Protein AF-A0A9E4FWM7-F1 (afdb_monomer_lite)

Sequence (159 aa):
MHPRDQCFHTNLSPELICHGCGMRFLPIYEETPFGLWIPVLRSGLLGLGFFFFAAYASVQLDSLLFAAIFVSLAVFFLVRAIRSVTEKHIPRLLRVGAVGPIRPRGPFSFNATKPLTPPVAGLRFQGDGKLYGRLIEGDVVVVEFLRWSRLPTAWYRGR

Radius of gyration: 20.35 Å; chains: 1; bounding box: 57×37×52 Å

Structure (mmCIF, N/CA/C/O backbone):
data_AF-A0A9E4FWM7-F1
#
_entry.id   AF-A0A9E4FWM7-F1
#
loop_
_atom_site.group_PDB
_atom_site.id
_atom_site.type_symbol
_atom_site.label_atom_id
_atom_site.label_alt_id
_atom_site.label_comp_id
_atom_site.label_asym_id
_atom_site.label_entity_id
_atom_site.label_seq_id
_atom_site.pdbx_PDB_ins_code
_atom_site.Cartn_x
_atom_site.Cartn_y
_atom_site.Cartn_z
_atom_site.occupancy
_atom_site.B_iso_or_equiv
_atom_site.auth_seq_id
_atom_site.auth_comp_id
_atom_site.auth_asym_id
_atom_site.auth_atom_id
_atom_site.pdbx_PDB_model_num
ATOM 1 N N . MET A 1 1 ? -32.564 -1.548 17.766 1.00 48.62 1 MET A N 1
ATOM 2 C CA . MET A 1 1 ? -31.141 -1.876 17.998 1.00 48.62 1 MET A CA 1
ATOM 3 C C . MET A 1 1 ? -30.893 -3.257 17.419 1.00 48.62 1 MET A C 1
ATOM 5 O O . MET A 1 1 ? -31.564 -4.184 17.851 1.00 48.62 1 MET A O 1
ATOM 9 N N . HIS A 1 2 ? -30.030 -3.393 16.410 1.00 48.31 2 HIS A N 1
ATOM 10 C CA . HIS A 1 2 ? -29.632 -4.725 15.941 1.00 48.31 2 HIS A CA 1
ATOM 11 C C . HIS A 1 2 ? -28.730 -5.384 16.996 1.00 48.31 2 HIS A C 1
ATOM 13 O O . HIS A 1 2 ? -27.930 -4.675 17.615 1.00 48.31 2 HIS A O 1
ATOM 19 N N . PRO A 1 3 ? -28.832 -6.708 17.214 1.00 56.16 3 PRO A N 1
ATOM 20 C CA . PRO A 1 3 ? -27.863 -7.427 18.033 1.00 56.16 3 PRO A CA 1
ATOM 21 C C . PRO A 1 3 ? -26.450 -7.191 17.480 1.00 56.16 3 PRO A C 1
ATOM 23 O O . PRO A 1 3 ? -26.268 -7.074 16.264 1.00 56.16 3 PRO A O 1
ATOM 26 N N . ARG A 1 4 ? -25.459 -7.081 18.377 1.00 56.91 4 ARG A N 1
ATOM 27 C CA . ARG A 1 4 ? -24.062 -6.737 18.035 1.00 56.91 4 ARG A CA 1
ATOM 28 C C . ARG A 1 4 ? -23.496 -7.622 16.919 1.00 56.91 4 ARG A C 1
ATOM 30 O O . ARG A 1 4 ? -22.741 -7.129 16.092 1.00 56.91 4 ARG A O 1
ATOM 37 N N . ASP A 1 5 ? -23.964 -8.862 16.844 1.00 59.72 5 ASP A N 1
ATOM 38 C CA . ASP A 1 5 ? -23.481 -9.897 15.928 1.00 59.72 5 ASP A CA 1
ATOM 39 C C . ASP A 1 5 ? -24.021 -9.753 14.489 1.00 59.72 5 ASP A C 1
ATOM 41 O O . ASP A 1 5 ? -23.547 -10.423 13.577 1.00 59.72 5 ASP A O 1
ATOM 45 N N . GLN A 1 6 ? -25.006 -8.873 14.262 1.00 68.56 6 GLN A N 1
ATOM 46 C CA . GLN A 1 6 ? -25.610 -8.616 12.943 1.00 68.56 6 GLN A CA 1
ATOM 47 C C . GLN A 1 6 ? -25.263 -7.232 12.377 1.00 68.56 6 GLN A C 1
ATOM 49 O O . GLN A 1 6 ? -25.744 -6.852 11.308 1.00 68.56 6 GLN A O 1
ATOM 54 N N . CYS A 1 7 ? -24.458 -6.436 13.086 1.00 78.31 7 CYS A N 1
ATOM 55 C CA . CYS A 1 7 ? -24.086 -5.111 12.615 1.00 78.31 7 CYS A CA 1
ATOM 56 C C . CYS A 1 7 ? -22.931 -5.206 11.609 1.00 78.31 7 CYS A C 1
ATOM 58 O O . CYS A 1 7 ? -21.847 -5.665 11.940 1.00 78.31 7 CYS A O 1
ATOM 60 N N . PHE A 1 8 ? -23.122 -4.706 10.386 1.00 79.50 8 PHE A N 1
ATOM 61 C CA . PHE A 1 8 ? -22.052 -4.666 9.376 1.00 79.50 8 PHE A CA 1
ATOM 62 C C . PHE A 1 8 ? -21.001 -3.569 9.625 1.00 79.50 8 PHE A C 1
ATOM 64 O O . PHE A 1 8 ? -20.042 -3.458 8.865 1.00 79.50 8 PHE A O 1
ATOM 71 N N . HIS A 1 9 ? -21.186 -2.740 10.660 1.00 82.94 9 HIS A N 1
ATOM 72 C CA . HIS A 1 9 ? -20.273 -1.664 11.066 1.00 82.94 9 HIS A CA 1
ATOM 73 C C . HIS A 1 9 ? -19.870 -0.687 9.942 1.00 82.94 9 HIS A C 1
ATOM 75 O O . HIS A 1 9 ? -18.814 -0.067 9.998 1.00 82.94 9 HIS A O 1
ATOM 81 N N . THR A 1 10 ? -20.715 -0.519 8.920 1.00 81.69 10 THR A N 1
ATOM 82 C CA . THR A 1 10 ? -20.435 0.330 7.749 1.00 81.69 10 THR A CA 1
ATOM 83 C C . THR A 1 10 ? -20.698 1.814 7.990 1.00 81.69 10 THR A C 1
ATOM 85 O O . THR A 1 10 ? -20.136 2.648 7.287 1.00 81.69 10 THR A O 1
ATOM 88 N N . ASN A 1 11 ? -21.546 2.147 8.969 1.00 85.88 11 ASN A N 1
ATOM 89 C CA . ASN A 1 11 ? -21.904 3.521 9.307 1.00 85.88 11 ASN A CA 1
ATOM 90 C C . ASN A 1 11 ? -21.177 3.967 10.586 1.00 85.88 11 ASN A C 1
ATOM 92 O O . ASN A 1 11 ? -21.591 3.618 11.700 1.00 85.88 11 ASN A O 1
ATOM 96 N N . LEU A 1 12 ? -20.071 4.690 10.403 1.00 86.81 12 LEU A N 1
ATOM 97 C CA . LEU A 1 12 ? -19.170 5.156 11.456 1.00 86.81 12 LEU A CA 1
ATOM 98 C C . LEU A 1 12 ? -19.245 6.680 11.590 1.00 86.81 12 LEU A C 1
ATOM 100 O O . LEU A 1 12 ? -19.270 7.391 10.587 1.00 86.81 12 LEU A O 1
ATOM 104 N N . SER A 1 13 ? -19.225 7.169 12.828 1.00 88.56 13 SER A N 1
ATOM 105 C CA . SER A 1 13 ? -19.026 8.586 13.129 1.00 88.56 13 SER A CA 1
ATOM 106 C C . SER A 1 13 ? -17.583 9.023 12.809 1.00 88.56 13 SER A C 1
ATOM 108 O O . SER A 1 13 ? -16.702 8.169 12.659 1.00 88.56 13 SER A O 1
ATOM 110 N N . PRO A 1 14 ? -17.289 10.339 12.770 1.00 85.56 14 PRO A N 1
ATOM 111 C CA . PRO A 1 14 ? -15.918 10.844 12.631 1.00 85.56 14 PRO A CA 1
ATOM 112 C C . PRO A 1 14 ? -14.962 10.350 13.728 1.00 85.56 14 PRO A C 1
ATOM 114 O O . PRO A 1 14 ? -13.764 10.238 13.503 1.00 85.56 14 PRO A O 1
ATOM 117 N N . GLU A 1 15 ? -15.496 10.009 14.904 1.00 86.75 15 GLU A N 1
ATOM 118 C CA . GLU A 1 15 ? -14.747 9.441 16.033 1.00 86.75 15 GLU A CA 1
ATOM 119 C C . GLU A 1 15 ? -14.605 7.910 15.955 1.00 86.75 15 GLU A C 1
ATOM 121 O O . GLU A 1 15 ? -14.204 7.270 16.930 1.00 86.75 15 GLU A O 1
ATOM 126 N N . LEU A 1 16 ? -14.958 7.314 14.810 1.00 88.44 16 LEU A N 1
ATOM 127 C CA . LEU A 1 16 ? -14.958 5.873 14.562 1.00 88.44 16 LEU A CA 1
ATOM 128 C C . LEU A 1 16 ? -15.824 5.105 15.572 1.00 88.44 16 LEU A C 1
ATOM 130 O O . LEU A 1 16 ? -15.430 4.072 16.117 1.00 88.44 16 LEU A O 1
ATOM 134 N N . ILE A 1 17 ? -17.033 5.612 15.815 1.00 90.56 17 ILE A N 1
ATOM 135 C CA . ILE A 1 17 ? -18.062 4.935 16.609 1.00 90.56 17 ILE A CA 1
ATOM 136 C C . ILE A 1 17 ? -19.153 4.450 15.661 1.00 90.56 17 ILE A C 1
ATOM 138 O O . ILE A 1 17 ? -19.675 5.215 14.851 1.00 90.56 17 ILE A O 1
ATOM 142 N N . CYS A 1 18 ? -19.520 3.17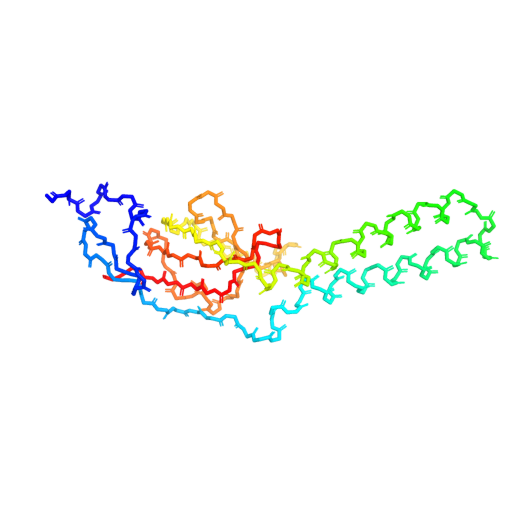5 15.748 1.00 90.12 18 CYS A N 1
ATOM 143 C CA . CYS A 1 18 ? -20.594 2.637 14.925 1.00 90.12 18 CYS A CA 1
ATOM 144 C C . CYS A 1 18 ? -21.959 3.132 15.415 1.00 90.12 18 CYS A C 1
ATOM 146 O O . CYS A 1 18 ? -22.369 2.820 16.531 1.00 90.12 18 CYS A O 1
ATOM 148 N N . HIS A 1 19 ? -22.715 3.818 14.557 1.00 88.88 19 HIS A N 1
ATOM 149 C CA . HIS A 1 19 ? -24.056 4.302 14.905 1.00 88.88 19 HIS A CA 1
ATOM 150 C C . HIS A 1 19 ? -25.071 3.171 15.151 1.00 88.88 19 HIS A C 1
ATOM 152 O O . HIS A 1 19 ? -26.046 3.366 15.869 1.00 88.88 19 HIS A O 1
ATOM 158 N N . GLY A 1 20 ? -24.856 1.987 14.565 1.00 85.69 20 GLY A N 1
ATOM 159 C CA . GLY A 1 20 ? -25.787 0.860 14.677 1.00 85.69 20 GLY A CA 1
ATOM 160 C C . GLY A 1 20 ? -25.700 0.099 16.004 1.00 85.69 20 GLY A C 1
ATOM 161 O O . GLY A 1 20 ? -26.730 -0.293 16.550 1.00 85.69 20 GLY A O 1
ATOM 162 N N . CYS A 1 21 ? -24.484 -0.119 16.514 1.00 87.00 21 CYS A N 1
ATOM 163 C CA . CYS A 1 21 ? -24.239 -0.941 17.707 1.00 87.00 21 CYS A CA 1
ATOM 164 C C . CYS A 1 21 ? -23.448 -0.237 18.821 1.00 87.00 21 CYS A C 1
ATOM 166 O O . CYS A 1 21 ? -23.246 -0.830 19.879 1.00 87.00 21 CYS A O 1
ATOM 168 N N . GLY A 1 22 ? -22.983 0.996 18.597 1.00 87.56 22 GLY A N 1
ATOM 169 C CA . GLY A 1 22 ? -22.215 1.784 19.566 1.00 87.56 22 GLY A CA 1
ATOM 170 C C . GLY A 1 22 ? -20.766 1.333 19.772 1.00 87.56 22 GLY A C 1
ATOM 171 O O . GLY A 1 22 ? -20.082 1.901 20.616 1.00 87.56 22 GLY A O 1
ATOM 172 N N . MET A 1 23 ? -20.288 0.328 19.028 1.00 89.81 23 MET A N 1
ATOM 173 C CA . MET A 1 23 ? -18.907 -0.159 19.127 1.00 89.81 23 MET A CA 1
ATOM 174 C C . MET A 1 23 ? -17.916 0.951 18.770 1.00 89.81 23 MET A C 1
ATOM 176 O O . MET A 1 23 ? -18.098 1.640 17.759 1.00 89.81 23 MET A O 1
ATOM 180 N N . ARG A 1 24 ? -16.862 1.099 19.579 1.00 91.31 24 ARG A N 1
ATOM 181 C CA . ARG A 1 24 ? -15.824 2.115 19.382 1.00 91.31 24 ARG A CA 1
ATOM 182 C C . ARG A 1 24 ? -14.563 1.468 18.834 1.00 91.31 24 ARG A C 1
ATOM 184 O O . ARG A 1 24 ? -14.073 0.483 19.381 1.00 91.31 24 ARG A O 1
ATOM 191 N N . PHE A 1 25 ? -14.010 2.045 17.775 1.00 92.00 25 PHE A N 1
ATOM 192 C CA . PHE A 1 25 ? -12.782 1.555 17.166 1.00 92.00 25 PHE A CA 1
ATOM 193 C C . PHE A 1 25 ? -11.579 2.346 17.683 1.00 92.00 25 PHE A C 1
ATOM 195 O O . PHE A 1 25 ? -11.467 3.551 17.471 1.00 92.00 25 PHE A O 1
ATOM 202 N N . LEU A 1 26 ? -10.674 1.665 18.386 1.00 91.81 26 LEU A N 1
ATOM 203 C CA . LEU A 1 26 ? -9.476 2.271 18.969 1.00 91.81 26 LEU A CA 1
ATOM 204 C C . LEU A 1 26 ? -8.251 2.031 18.079 1.00 91.81 26 LEU A C 1
ATOM 206 O O . LEU A 1 26 ? -8.094 0.912 17.582 1.00 91.81 26 LEU A O 1
ATOM 210 N N . PRO A 1 27 ? -7.361 3.024 17.907 1.00 90.94 27 PRO A N 1
ATOM 211 C CA . PRO A 1 27 ? -6.177 2.883 17.067 1.00 90.94 27 PRO A CA 1
ATOM 212 C C . PRO A 1 27 ? -5.220 1.840 17.650 1.00 90.94 27 PRO A C 1
ATOM 214 O O . PRO A 1 27 ? -4.861 1.882 18.826 1.00 90.94 27 PRO A O 1
ATOM 217 N N . ILE A 1 28 ? -4.789 0.900 16.813 1.00 91.31 28 ILE A N 1
ATOM 218 C CA . ILE A 1 28 ? -3.789 -0.123 17.156 1.00 91.31 28 ILE A CA 1
ATOM 219 C C . ILE A 1 28 ? -2.499 0.032 16.356 1.00 91.31 28 ILE A C 1
ATOM 221 O O . ILE A 1 28 ? -1.472 -0.532 16.743 1.00 91.31 28 ILE A O 1
ATOM 225 N N . TYR A 1 29 ? -2.547 0.766 15.250 1.00 89.25 29 TYR A N 1
ATOM 226 C CA . TYR A 1 29 ? -1.414 1.016 14.378 1.00 89.25 29 TYR A CA 1
ATOM 227 C C . TYR A 1 29 ? -1.668 2.258 13.543 1.00 89.25 29 TYR A C 1
ATOM 229 O O . TYR A 1 29 ? -2.780 2.474 13.063 1.00 89.25 29 TYR A O 1
ATOM 237 N N . GLU A 1 30 ? -0.601 3.009 13.332 1.00 89.06 30 GLU A N 1
ATOM 238 C CA . GLU A 1 30 ? -0.548 4.125 12.412 1.00 89.06 30 GLU A CA 1
ATOM 239 C C . GLU A 1 30 ? 0.790 4.049 11.679 1.00 89.06 30 GLU A C 1
ATOM 241 O O . GLU A 1 30 ? 1.834 3.774 12.279 1.00 89.06 30 GLU A O 1
ATOM 246 N N . GLU A 1 31 ? 0.736 4.207 10.364 1.00 86.19 31 GLU A N 1
ATOM 247 C CA . GLU A 1 31 ? 1.901 4.156 9.500 1.00 86.19 31 GLU A CA 1
ATOM 248 C C . GLU A 1 31 ? 2.724 5.432 9.669 1.00 86.19 31 GLU A C 1
ATOM 250 O O . GLU A 1 31 ? 2.204 6.544 9.794 1.00 86.19 31 GLU A O 1
ATOM 255 N N . THR A 1 32 ? 4.041 5.276 9.637 1.00 87.25 32 THR A N 1
ATOM 256 C CA . THR A 1 32 ? 4.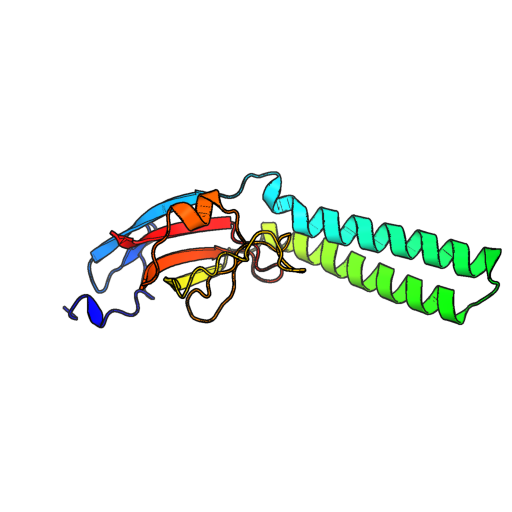950 6.412 9.759 1.00 87.25 32 THR A CA 1
ATOM 257 C C . THR A 1 32 ? 4.888 7.300 8.511 1.00 87.25 32 THR A C 1
ATOM 259 O O . THR A 1 32 ? 4.684 6.798 7.399 1.00 87.25 32 THR A O 1
ATOM 262 N N . PRO A 1 33 ? 5.166 8.614 8.625 1.00 83.44 33 PRO A N 1
ATOM 263 C CA . PRO A 1 33 ? 5.230 9.498 7.462 1.00 83.44 33 PRO A CA 1
ATOM 264 C C . PRO A 1 33 ? 6.179 8.983 6.374 1.00 83.44 33 PRO A C 1
ATOM 266 O O . PRO A 1 33 ? 5.897 9.134 5.186 1.00 83.44 33 PRO A O 1
ATOM 269 N N . PHE A 1 34 ? 7.279 8.334 6.775 1.00 85.31 34 PHE A N 1
ATOM 270 C CA . PHE A 1 34 ? 8.230 7.701 5.866 1.00 85.31 34 PHE A CA 1
ATOM 271 C C . PHE A 1 34 ? 7.673 6.426 5.213 1.00 85.31 34 PHE A C 1
ATOM 273 O O . PHE A 1 34 ? 7.835 6.244 4.007 1.00 85.31 34 PHE A O 1
ATOM 280 N N . GLY A 1 35 ? 6.957 5.582 5.962 1.00 82.62 35 GLY A N 1
ATOM 281 C CA . GLY A 1 35 ? 6.302 4.380 5.436 1.00 82.62 35 GLY A CA 1
ATOM 282 C C . GLY A 1 35 ? 5.346 4.681 4.278 1.00 82.62 35 GLY A C 1
ATOM 283 O O . GLY A 1 35 ? 5.342 3.987 3.259 1.00 82.62 35 GLY A O 1
ATOM 284 N N . LEU A 1 36 ? 4.652 5.821 4.336 1.00 85.50 36 LEU A N 1
ATOM 285 C CA . LEU A 1 36 ? 3.794 6.310 3.249 1.00 85.50 36 LEU A CA 1
ATOM 286 C C . LEU A 1 36 ? 4.554 6.615 1.943 1.00 85.50 36 LEU A C 1
ATOM 288 O O . LEU A 1 36 ? 3.940 6.737 0.883 1.00 85.50 36 LEU A O 1
ATOM 292 N N . TRP A 1 37 ? 5.877 6.793 1.974 1.00 86.56 37 TRP A N 1
ATOM 293 C CA . TRP A 1 37 ? 6.708 6.986 0.777 1.00 86.56 37 TRP A CA 1
ATOM 294 C C . TRP A 1 37 ? 7.184 5.681 0.146 1.00 86.56 37 TRP A C 1
ATOM 296 O O . TRP A 1 37 ? 7.592 5.714 -1.014 1.00 86.56 37 TRP A O 1
ATOM 306 N N . ILE A 1 38 ? 7.075 4.537 0.825 1.00 86.44 38 ILE A N 1
ATOM 307 C CA . ILE A 1 38 ? 7.540 3.242 0.306 1.00 86.44 38 ILE A CA 1
ATOM 308 C C . ILE A 1 38 ? 6.981 2.933 -1.098 1.00 86.44 38 ILE A C 1
ATOM 310 O O . ILE A 1 38 ? 7.773 2.557 -1.967 1.00 86.44 38 ILE A O 1
ATOM 314 N N . PRO A 1 39 ? 5.677 3.125 -1.404 1.00 86.31 39 PRO A N 1
ATOM 315 C CA . PRO A 1 39 ? 5.153 2.856 -2.747 1.00 86.31 39 PRO A CA 1
ATOM 316 C C . PRO A 1 39 ? 5.759 3.761 -3.828 1.00 86.31 39 PRO A C 1
ATOM 318 O O . PRO A 1 39 ? 6.010 3.303 -4.948 1.00 86.31 39 PRO A O 1
ATOM 321 N N . VAL A 1 40 ? 6.018 5.026 -3.480 1.00 90.12 40 VAL A N 1
ATOM 322 C CA . VAL A 1 40 ? 6.637 6.023 -4.363 1.00 90.12 40 VAL A CA 1
ATOM 323 C C . VAL A 1 40 ? 8.091 5.651 -4.616 1.00 90.12 40 VAL A C 1
ATOM 325 O O . VAL A 1 40 ? 8.482 5.517 -5.769 1.00 90.12 40 VAL A O 1
ATOM 328 N N . LEU A 1 41 ? 8.865 5.412 -3.554 1.00 90.31 41 LEU A N 1
ATOM 329 C CA . LEU A 1 41 ? 10.280 5.047 -3.636 1.00 90.31 41 LEU A CA 1
ATOM 330 C C . LEU A 1 41 ? 10.474 3.757 -4.427 1.00 90.31 41 LEU A C 1
ATOM 332 O O . LEU A 1 41 ? 11.284 3.714 -5.345 1.00 90.31 41 LEU A O 1
ATOM 336 N N . ARG A 1 42 ? 9.678 2.724 -4.137 1.00 88.38 42 ARG A N 1
ATOM 337 C CA . ARG A 1 42 ? 9.740 1.450 -4.858 1.00 88.38 42 ARG A CA 1
ATOM 338 C C . ARG A 1 42 ? 9.455 1.628 -6.346 1.00 88.38 42 ARG A C 1
ATOM 340 O O . ARG A 1 42 ? 10.176 1.076 -7.170 1.00 88.38 42 ARG A O 1
ATOM 347 N N . SER A 1 43 ? 8.404 2.368 -6.695 1.00 91.44 43 SER A N 1
ATOM 348 C CA . SER A 1 43 ? 8.038 2.578 -8.100 1.00 91.44 43 SER A CA 1
ATOM 349 C C . SER A 1 43 ? 9.055 3.473 -8.814 1.00 91.44 43 SER A C 1
ATOM 351 O O . SER A 1 43 ? 9.438 3.172 -9.937 1.00 91.44 43 SER A O 1
ATOM 353 N N . GLY A 1 44 ? 9.551 4.518 -8.148 1.00 91.50 44 GLY A N 1
ATOM 354 C CA . GLY A 1 44 ? 10.582 5.412 -8.673 1.00 91.50 44 GLY A CA 1
ATOM 355 C C . GLY A 1 44 ? 11.904 4.692 -8.936 1.00 91.50 44 GLY A C 1
ATOM 356 O O . GLY A 1 44 ? 12.435 4.791 -10.036 1.00 91.50 44 GLY A O 1
ATOM 357 N N . LEU A 1 45 ? 12.391 3.898 -7.975 1.00 93.88 45 LEU A N 1
ATOM 358 C CA . LEU A 1 45 ? 13.615 3.104 -8.128 1.00 93.88 45 LEU A CA 1
ATOM 359 C C . LEU A 1 45 ? 13.496 2.076 -9.257 1.00 93.88 45 LEU A C 1
ATOM 361 O O . LEU A 1 45 ? 14.425 1.935 -10.047 1.00 93.88 45 LEU A O 1
ATOM 365 N N . LEU A 1 46 ? 12.354 1.388 -9.371 1.00 93.94 46 LEU A N 1
ATOM 366 C CA . LEU A 1 46 ? 12.115 0.455 -10.476 1.00 93.94 46 LEU A CA 1
ATOM 367 C C . LEU A 1 46 ? 12.090 1.177 -11.826 1.00 93.94 46 LEU A C 1
ATOM 369 O O . LEU A 1 46 ? 12.734 0.718 -12.764 1.00 93.94 46 LEU A O 1
ATOM 373 N N . GLY A 1 47 ? 11.398 2.315 -11.923 1.00 94.19 47 GLY A N 1
ATOM 374 C CA . GLY A 1 47 ? 11.365 3.117 -13.147 1.00 94.19 47 GLY A CA 1
ATOM 375 C C . GLY A 1 47 ? 12.759 3.575 -13.577 1.00 94.19 47 GLY A C 1
ATOM 376 O O . GLY A 1 47 ? 13.132 3.421 -14.736 1.00 94.19 47 GLY A O 1
ATOM 377 N N . LEU A 1 48 ? 13.556 4.062 -12.626 1.00 95.31 48 LEU A N 1
ATOM 378 C CA . LEU A 1 48 ? 14.922 4.527 -12.858 1.00 95.31 48 LEU A CA 1
ATOM 379 C C . LEU A 1 48 ? 15.850 3.368 -13.267 1.00 95.31 48 LEU A C 1
ATOM 381 O O . LEU A 1 48 ? 16.615 3.495 -14.221 1.00 95.31 48 LEU A O 1
ATOM 385 N N . GLY A 1 49 ? 15.718 2.203 -12.626 1.00 95.62 49 GLY A N 1
ATOM 386 C CA . GLY A 1 49 ? 16.430 0.985 -13.018 1.00 95.62 49 GLY A CA 1
ATOM 387 C C . GLY A 1 49 ? 16.105 0.544 -14.448 1.00 95.62 49 GLY A C 1
ATOM 388 O O . GLY A 1 49 ? 17.011 0.231 -15.215 1.00 95.62 49 GLY A O 1
ATOM 389 N N . PHE A 1 50 ? 14.832 0.578 -14.850 1.00 97.06 50 PHE A N 1
ATOM 390 C CA . PHE A 1 50 ? 14.446 0.244 -16.223 1.00 97.06 50 PHE A CA 1
ATOM 391 C C . PHE A 1 50 ? 14.947 1.259 -17.255 1.00 97.06 50 PHE A C 1
ATOM 393 O O . PHE A 1 50 ? 15.315 0.849 -18.351 1.00 97.06 50 PHE A O 1
ATOM 400 N N . PHE A 1 51 ? 15.054 2.546 -16.913 1.00 94.69 51 PHE A N 1
ATOM 401 C CA . PHE A 1 51 ? 15.726 3.520 -17.781 1.00 94.69 51 PHE A CA 1
ATOM 402 C C . PHE A 1 51 ? 17.204 3.179 -17.999 1.00 94.69 51 PHE A C 1
ATOM 404 O O . PHE A 1 51 ? 17.675 3.221 -19.135 1.00 94.69 51 PHE A O 1
ATOM 411 N N . PHE A 1 52 ? 17.924 2.779 -16.946 1.00 95.62 52 PHE A N 1
ATOM 412 C CA . PHE A 1 52 ? 19.306 2.316 -17.087 1.00 95.62 52 PHE A CA 1
ATOM 413 C C . PHE A 1 52 ? 19.414 1.074 -17.976 1.00 95.62 52 PHE A C 1
ATOM 415 O O . PHE A 1 52 ? 20.267 1.033 -18.860 1.00 95.62 52 PHE A O 1
ATOM 422 N N . PHE A 1 53 ? 18.532 0.086 -17.798 1.00 94.94 53 PHE A N 1
ATOM 423 C CA . PHE A 1 53 ? 18.516 -1.101 -18.658 1.00 94.94 53 PHE A CA 1
ATOM 424 C C . PHE A 1 53 ? 18.144 -0.783 -20.106 1.00 94.94 53 PHE A C 1
ATOM 426 O O . PHE A 1 53 ? 18.695 -1.401 -21.012 1.00 94.94 53 PHE A O 1
ATOM 433 N N . ALA A 1 54 ? 17.265 0.193 -20.342 1.00 94.81 54 ALA A N 1
ATOM 434 C CA . ALA A 1 54 ? 16.958 0.661 -21.688 1.00 94.81 54 ALA A CA 1
ATOM 435 C C . ALA A 1 54 ? 18.192 1.272 -22.365 1.00 94.81 54 ALA A C 1
ATOM 437 O O . ALA A 1 54 ? 18.513 0.890 -23.488 1.00 94.81 54 ALA A O 1
ATOM 438 N N . ALA A 1 55 ? 18.911 2.157 -21.666 1.00 92.81 55 ALA A N 1
ATOM 439 C CA . ALA A 1 55 ? 20.140 2.770 -22.170 1.00 92.81 55 ALA A CA 1
ATOM 440 C C . ALA A 1 55 ? 21.229 1.718 -22.441 1.00 92.81 55 ALA A C 1
ATOM 442 O O . ALA A 1 55 ? 21.848 1.712 -23.505 1.00 92.81 55 ALA A O 1
ATOM 443 N N . TYR A 1 56 ? 21.409 0.772 -21.516 1.00 93.44 56 TYR A N 1
ATOM 444 C CA . TYR A 1 56 ? 22.324 -0.352 -21.693 1.00 93.44 56 TYR A CA 1
ATOM 445 C C . TYR A 1 56 ? 21.942 -1.210 -22.906 1.00 93.44 56 TYR A C 1
ATOM 447 O O . TYR A 1 56 ? 22.795 -1.524 -23.729 1.00 93.44 56 TYR A O 1
ATOM 455 N N . ALA A 1 57 ? 20.660 -1.543 -23.069 1.00 93.00 57 ALA A N 1
ATOM 456 C CA . ALA A 1 57 ? 20.188 -2.330 -24.203 1.00 93.00 57 ALA A CA 1
ATOM 457 C C . ALA A 1 57 ? 20.373 -1.606 -25.546 1.00 93.00 57 ALA A C 1
ATOM 459 O O . ALA A 1 57 ? 20.678 -2.258 -26.543 1.00 93.00 57 ALA A O 1
ATOM 460 N N . SER A 1 58 ? 20.224 -0.277 -25.572 1.00 90.75 58 SER A N 1
ATOM 461 C CA . SER A 1 58 ? 20.428 0.516 -26.788 1.00 90.75 58 SER A CA 1
ATOM 462 C C . SER A 1 58 ? 21.892 0.688 -27.182 1.00 90.75 58 SER A C 1
ATOM 464 O O . SER A 1 58 ? 22.155 0.844 -28.364 1.00 90.75 58 SER A O 1
ATOM 466 N N . VAL A 1 59 ? 22.820 0.691 -26.217 1.00 92.62 59 VAL A N 1
ATOM 467 C CA . VAL A 1 59 ? 24.246 0.979 -26.467 1.00 92.62 59 VAL A CA 1
ATOM 468 C C . VAL A 1 59 ? 25.088 -0.293 -26.541 1.00 92.62 59 VAL A C 1
ATOM 470 O O . VAL A 1 59 ? 26.023 -0.364 -27.325 1.00 92.62 59 VAL A O 1
ATOM 473 N N . GLN A 1 60 ? 24.800 -1.285 -25.695 1.00 94.00 60 GLN A N 1
ATOM 474 C CA . GLN A 1 60 ? 25.646 -2.471 -25.544 1.00 94.00 60 GLN A CA 1
ATOM 475 C C . GLN A 1 60 ? 25.110 -3.692 -26.292 1.00 94.00 60 GLN A C 1
ATOM 477 O O . GLN A 1 60 ? 25.890 -4.538 -26.722 1.00 94.00 60 GLN A O 1
ATOM 482 N N . LEU A 1 61 ? 23.785 -3.822 -26.386 1.00 89.88 61 LEU A N 1
ATOM 483 C CA . LEU A 1 61 ? 23.130 -4.959 -27.040 1.00 89.88 61 LEU A CA 1
ATOM 484 C C . LEU A 1 61 ? 22.651 -4.621 -28.459 1.00 89.88 61 LEU A C 1
ATOM 486 O O . LEU A 1 61 ? 22.129 -5.514 -29.124 1.00 89.88 61 LEU A O 1
ATOM 490 N N . ASP A 1 62 ? 22.755 -3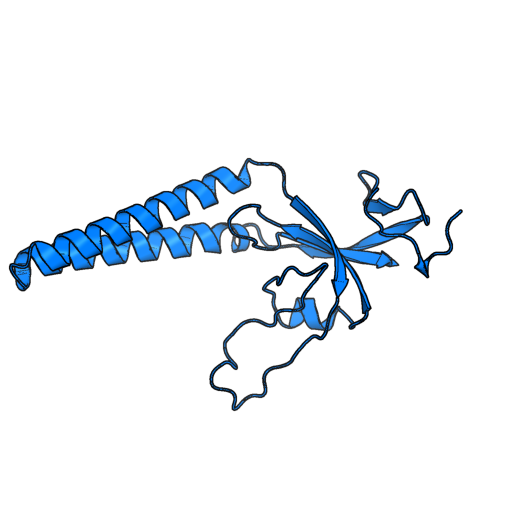.351 -28.878 1.00 89.88 62 ASP A N 1
ATOM 491 C CA . ASP A 1 62 ? 22.228 -2.800 -30.140 1.00 89.88 62 ASP A CA 1
ATOM 492 C C . ASP A 1 62 ? 20.797 -3.265 -30.463 1.00 89.88 62 ASP A C 1
ATOM 494 O O . ASP A 1 62 ? 20.391 -3.434 -31.614 1.00 89.88 62 ASP A O 1
ATOM 498 N N . SER A 1 63 ? 19.993 -3.492 -29.420 1.00 92.69 63 SER A N 1
ATOM 499 C CA . SER A 1 63 ? 18.669 -4.083 -29.557 1.00 92.69 63 SER A CA 1
ATOM 500 C C . SER A 1 63 ? 17.584 -3.069 -29.239 1.00 92.69 63 SER A C 1
ATOM 502 O O . SER A 1 63 ? 17.214 -2.841 -28.082 1.00 92.69 63 SER A O 1
ATOM 504 N N . LEU A 1 64 ? 17.005 -2.511 -30.302 1.00 91.31 64 LEU A N 1
ATOM 505 C CA . LEU A 1 64 ? 15.867 -1.593 -30.215 1.00 91.31 64 LEU A CA 1
ATOM 506 C C . LEU A 1 64 ? 14.646 -2.231 -29.540 1.00 91.31 64 LEU A C 1
ATOM 508 O O . LEU A 1 64 ? 13.910 -1.548 -28.831 1.00 91.31 64 LEU A O 1
ATOM 512 N N . LEU A 1 65 ? 14.444 -3.541 -29.713 1.00 93.56 65 LEU A N 1
ATOM 513 C CA . LEU A 1 65 ? 13.326 -4.255 -29.098 1.00 93.56 65 LEU A CA 1
ATOM 514 C C . LEU A 1 65 ? 13.465 -4.314 -27.571 1.00 93.56 65 LEU A C 1
ATOM 516 O O . LEU A 1 65 ? 12.521 -3.968 -26.859 1.00 93.56 65 LEU A O 1
ATOM 520 N N . PHE A 1 66 ? 14.639 -4.688 -27.052 1.00 91.38 66 PHE A N 1
ATOM 521 C CA . PHE A 1 66 ? 14.871 -4.693 -25.604 1.00 91.38 66 PHE A CA 1
ATOM 522 C C . PHE A 1 66 ? 14.824 -3.280 -25.019 1.00 91.38 66 PHE A C 1
ATOM 524 O O . PHE A 1 66 ? 14.203 -3.080 -23.973 1.00 91.38 66 PHE A O 1
ATOM 531 N N . ALA A 1 67 ? 15.392 -2.292 -25.715 1.00 93.50 67 ALA A N 1
ATOM 532 C CA . ALA A 1 67 ? 15.290 -0.895 -25.310 1.00 93.50 67 ALA A CA 1
ATOM 533 C C . ALA A 1 67 ? 13.820 -0.442 -25.201 1.00 93.50 67 ALA A C 1
ATOM 535 O O . ALA A 1 67 ? 13.427 0.108 -24.174 1.00 93.50 67 ALA A O 1
ATOM 536 N N . ALA A 1 68 ? 12.974 -0.749 -26.191 1.00 94.75 68 ALA A N 1
ATOM 537 C CA . ALA A 1 68 ? 11.553 -0.392 -26.177 1.00 94.75 68 ALA A CA 1
ATOM 538 C C . ALA A 1 68 ? 10.767 -1.065 -25.036 1.00 94.75 68 ALA A C 1
ATOM 540 O O . ALA A 1 68 ? 9.929 -0.419 -24.396 1.00 94.75 68 ALA A O 1
ATOM 541 N N . ILE A 1 69 ? 11.050 -2.339 -24.737 1.00 96.44 69 ILE A N 1
ATOM 542 C CA . ILE A 1 69 ? 10.446 -3.052 -23.599 1.00 96.44 69 ILE A CA 1
ATOM 543 C C . ILE A 1 69 ? 10.816 -2.358 -22.286 1.00 96.44 69 ILE A C 1
ATOM 545 O O . ILE A 1 69 ? 9.937 -2.057 -21.475 1.00 96.44 69 ILE A O 1
ATOM 549 N N . PHE A 1 70 ? 12.100 -2.064 -22.077 1.00 96.88 70 PHE A N 1
ATOM 550 C CA . PHE A 1 70 ? 12.553 -1.424 -20.848 1.00 96.88 70 PHE A CA 1
ATOM 551 C C . PHE A 1 70 ? 12.042 0.012 -20.709 1.00 96.88 70 PHE A C 1
ATOM 553 O O . PHE A 1 70 ? 11.611 0.379 -19.619 1.00 96.88 70 PHE A O 1
ATOM 560 N N . VAL A 1 71 ? 11.966 0.792 -21.792 1.00 96.38 71 VAL A N 1
ATOM 561 C CA . VAL A 1 71 ? 11.312 2.113 -21.779 1.00 96.38 71 VAL A CA 1
ATOM 562 C C . VAL A 1 71 ? 9.841 1.987 -21.383 1.00 96.38 71 VAL A C 1
ATOM 564 O O . VAL A 1 71 ? 9.369 2.732 -20.527 1.00 96.38 71 VAL A O 1
ATOM 567 N N . SER A 1 72 ? 9.116 1.016 -21.942 1.00 96.94 72 SER A N 1
ATOM 568 C CA . SER A 1 72 ? 7.699 0.802 -21.618 1.00 96.94 72 SER A CA 1
ATOM 569 C C . SER A 1 72 ? 7.500 0.468 -20.136 1.00 96.94 72 SER A C 1
ATOM 571 O O . SER A 1 72 ? 6.616 1.024 -19.479 1.00 96.94 72 SER A O 1
ATOM 573 N N . LEU A 1 73 ? 8.358 -0.392 -19.578 1.00 96.81 73 LEU A N 1
ATOM 574 C CA . LEU A 1 73 ? 8.368 -0.701 -18.147 1.00 96.81 73 LEU A CA 1
ATOM 575 C C . LEU A 1 73 ? 8.730 0.531 -17.307 1.00 96.81 73 LEU A C 1
ATOM 577 O O . LEU A 1 73 ? 8.065 0.799 -16.305 1.00 96.81 73 LEU A O 1
ATOM 581 N N . ALA A 1 74 ? 9.725 1.314 -17.723 1.00 95.81 74 ALA A N 1
ATOM 582 C CA . ALA A 1 74 ? 10.129 2.533 -17.034 1.00 95.81 74 ALA A CA 1
ATOM 583 C C . ALA A 1 74 ? 8.975 3.544 -16.951 1.00 95.81 74 ALA A C 1
ATOM 585 O O . ALA A 1 74 ? 8.652 4.027 -15.863 1.00 95.81 74 ALA A O 1
ATOM 586 N N . VAL A 1 75 ? 8.287 3.790 -18.070 1.00 96.12 75 VAL A N 1
ATOM 587 C CA . VAL A 1 75 ? 7.103 4.658 -18.138 1.00 96.12 75 VAL A CA 1
ATOM 588 C C . VAL A 1 75 ? 5.983 4.124 -17.247 1.00 96.12 75 VAL A C 1
ATOM 590 O O . VAL A 1 75 ? 5.403 4.886 -16.472 1.00 96.12 75 VAL A O 1
ATOM 593 N N . PHE A 1 76 ? 5.702 2.819 -17.286 1.00 95.31 76 PHE A N 1
ATOM 594 C CA . PHE A 1 76 ? 4.690 2.203 -16.424 1.00 95.31 76 PHE A CA 1
ATOM 595 C C . PHE A 1 76 ? 4.966 2.457 -14.934 1.00 95.31 76 PHE A C 1
ATOM 597 O O . PHE A 1 76 ? 4.068 2.864 -14.187 1.00 95.31 76 PHE A O 1
ATOM 604 N N . PHE A 1 77 ? 6.207 2.256 -14.488 1.00 94.38 77 PHE A N 1
ATOM 605 C CA . PHE A 1 77 ? 6.587 2.480 -13.094 1.00 94.38 77 PHE A CA 1
ATOM 606 C C . PHE A 1 77 ? 6.633 3.964 -12.716 1.00 94.38 77 PHE A C 1
ATOM 608 O O . PHE A 1 77 ? 6.255 4.303 -11.593 1.00 94.38 77 PHE A O 1
ATOM 615 N N . LEU A 1 78 ? 6.985 4.857 -13.644 1.00 92.50 78 LEU A N 1
ATOM 616 C CA . LEU A 1 78 ? 6.912 6.304 -13.439 1.00 92.50 78 LEU A CA 1
ATOM 617 C C . LEU A 1 78 ? 5.461 6.765 -13.230 1.00 92.50 78 LEU A C 1
ATOM 619 O O . LEU A 1 78 ? 5.162 7.446 -12.251 1.00 92.50 78 LEU A O 1
ATOM 623 N N . VAL A 1 79 ? 4.533 6.327 -14.088 1.00 93.31 79 VAL A N 1
ATOM 624 C CA . VAL A 1 79 ? 3.094 6.608 -13.936 1.00 93.31 79 VAL A CA 1
ATOM 625 C C . VAL A 1 79 ? 2.582 6.076 -12.597 1.00 93.31 79 VAL A C 1
ATOM 627 O O . VAL A 1 79 ? 1.804 6.745 -11.911 1.00 93.31 79 VAL A O 1
ATOM 630 N N . ARG A 1 80 ? 3.040 4.890 -12.183 1.00 91.56 80 ARG A N 1
ATOM 631 C CA . ARG A 1 80 ? 2.705 4.324 -10.872 1.00 91.56 80 ARG A CA 1
ATOM 632 C C . ARG A 1 80 ? 3.244 5.179 -9.722 1.00 91.56 80 ARG A C 1
ATOM 634 O O . ARG A 1 80 ? 2.506 5.403 -8.766 1.00 91.56 80 ARG A O 1
ATOM 641 N N . ALA A 1 81 ? 4.474 5.685 -9.821 1.00 90.38 81 ALA A N 1
ATOM 642 C CA . ALA A 1 81 ? 5.065 6.575 -8.824 1.00 90.38 81 ALA A CA 1
ATOM 643 C C . ALA A 1 81 ? 4.272 7.885 -8.701 1.00 90.38 81 ALA A C 1
ATOM 645 O O . ALA A 1 81 ? 3.912 8.271 -7.590 1.00 90.38 81 ALA A O 1
ATOM 646 N N . ILE A 1 82 ? 3.918 8.509 -9.830 1.00 91.19 82 ILE A N 1
ATOM 647 C CA . ILE A 1 82 ? 3.089 9.724 -9.872 1.00 91.19 82 ILE A CA 1
ATOM 648 C C . ILE A 1 82 ? 1.740 9.466 -9.201 1.00 91.19 82 ILE A C 1
ATOM 650 O O . ILE A 1 82 ? 1.341 10.219 -8.313 1.00 91.19 82 ILE A O 1
ATOM 654 N N . ARG A 1 83 ? 1.066 8.360 -9.548 1.00 90.12 83 ARG A N 1
ATOM 655 C CA . ARG A 1 83 ? -0.181 7.960 -8.883 1.00 90.12 83 ARG A CA 1
ATOM 656 C C . ARG A 1 83 ? 0.011 7.837 -7.374 1.00 90.12 83 ARG A C 1
ATOM 658 O O . ARG A 1 83 ? -0.736 8.460 -6.633 1.00 90.12 83 ARG A O 1
ATOM 665 N N . SER A 1 84 ? 1.040 7.137 -6.905 1.00 87.19 84 SER A N 1
ATOM 666 C CA . SER A 1 84 ? 1.315 7.006 -5.467 1.00 87.19 84 SER A CA 1
ATOM 667 C C . SER A 1 84 ? 1.615 8.332 -4.757 1.00 87.19 84 SER A C 1
ATOM 669 O O . SER A 1 84 ? 1.299 8.457 -3.577 1.00 87.19 84 SER A O 1
ATOM 671 N N . VAL A 1 85 ? 2.183 9.330 -5.440 1.00 89.38 85 VAL A N 1
ATOM 672 C CA . VAL A 1 85 ? 2.330 10.687 -4.884 1.00 89.38 85 VAL A CA 1
ATOM 673 C C . VAL A 1 85 ? 0.966 11.363 -4.776 1.00 89.38 85 VAL A C 1
ATOM 675 O O . VAL A 1 85 ? 0.592 11.814 -3.696 1.00 89.38 85 VAL A O 1
ATOM 678 N N . THR A 1 86 ? 0.190 11.376 -5.864 1.00 88.56 86 THR A N 1
ATOM 679 C CA . THR A 1 86 ? -1.134 12.027 -5.892 1.00 88.56 86 THR A CA 1
ATOM 680 C C . THR A 1 86 ? -2.112 11.421 -4.887 1.00 88.56 86 THR A C 1
ATOM 682 O O . THR A 1 86 ? -2.944 12.123 -4.325 1.00 88.56 86 THR A O 1
ATOM 685 N N . GLU A 1 87 ? -1.967 10.130 -4.595 1.00 87.88 87 GLU A N 1
ATOM 686 C CA . GLU A 1 87 ? -2.804 9.386 -3.659 1.00 87.88 87 GLU A CA 1
ATOM 687 C C . GLU A 1 87 ? -2.783 9.950 -2.240 1.00 87.88 87 GLU A C 1
ATOM 689 O O . GLU A 1 87 ? -3.768 9.834 -1.519 1.00 87.88 87 GLU A O 1
ATOM 694 N N . LYS A 1 88 ? -1.676 10.587 -1.848 1.00 82.62 88 LYS A N 1
ATOM 695 C CA . LYS A 1 88 ? -1.507 11.185 -0.519 1.00 82.62 88 LYS A CA 1
ATOM 696 C C . LYS A 1 88 ? -2.389 12.409 -0.297 1.00 82.62 88 LYS A C 1
ATOM 698 O O . LYS A 1 88 ? -2.649 12.759 0.848 1.00 82.62 88 LYS A O 1
ATOM 703 N N . HIS A 1 89 ? -2.831 13.047 -1.378 1.00 83.94 89 HIS A N 1
ATOM 704 C CA . HIS A 1 89 ? -3.706 14.219 -1.342 1.00 83.94 89 HIS A CA 1
ATOM 705 C C . HIS A 1 89 ? -5.187 13.857 -1.505 1.00 83.94 89 HIS A C 1
ATOM 707 O O . HIS A 1 89 ? -6.050 14.725 -1.415 1.00 83.94 89 HIS A O 1
ATOM 713 N N . ILE A 1 90 ? -5.491 12.584 -1.762 1.00 85.12 90 ILE A N 1
ATOM 714 C CA . ILE A 1 90 ? -6.855 12.088 -1.943 1.00 85.12 90 ILE A CA 1
ATOM 715 C C . ILE A 1 90 ? -7.354 11.540 -0.598 1.00 85.12 90 ILE A C 1
ATOM 717 O O . ILE A 1 90 ? -6.566 10.947 0.144 1.00 85.12 90 ILE A O 1
ATOM 721 N N . PRO A 1 91 ? -8.653 11.691 -0.273 1.00 82.06 91 PRO A N 1
ATOM 722 C CA . PRO A 1 91 ? -9.231 11.077 0.914 1.00 82.06 91 PRO A CA 1
ATOM 723 C C . PRO A 1 91 ? -8.938 9.577 0.984 1.00 82.06 91 PRO A C 1
ATOM 725 O O . PRO A 1 91 ? -9.081 8.842 -0.001 1.00 82.06 91 PRO A O 1
ATOM 728 N N . ARG A 1 92 ? -8.527 9.129 2.171 1.00 86.50 92 ARG A N 1
ATOM 729 C CA . ARG A 1 92 ? -8.231 7.722 2.446 1.00 86.50 92 ARG A CA 1
ATOM 730 C C . ARG A 1 92 ? -9.504 6.892 2.355 1.00 86.50 92 ARG A C 1
ATOM 732 O O . ARG A 1 92 ? -10.601 7.371 2.640 1.00 86.50 92 ARG A O 1
ATOM 739 N N . LEU A 1 93 ? -9.353 5.631 1.963 1.00 87.38 93 LEU A N 1
ATOM 740 C CA . LEU A 1 93 ? -10.461 4.688 1.985 1.00 87.38 93 LEU A CA 1
ATOM 741 C C . LEU A 1 93 ? -10.516 3.979 3.330 1.00 87.38 93 LEU A C 1
ATOM 743 O O . LEU A 1 93 ? -9.487 3.608 3.888 1.00 87.38 93 LEU A O 1
ATOM 747 N N . LEU A 1 94 ? -11.739 3.746 3.795 1.00 89.00 94 LEU A N 1
ATOM 748 C CA . LEU A 1 94 ? -12.035 2.980 4.995 1.00 89.00 94 LEU A CA 1
ATOM 749 C C . LEU A 1 94 ? -12.631 1.628 4.608 1.00 89.00 94 LEU A C 1
ATOM 751 O O . LEU A 1 94 ? -13.509 1.523 3.739 1.00 89.00 94 LEU A O 1
ATOM 755 N N . ARG A 1 95 ? -12.159 0.571 5.264 1.00 89.19 95 ARG A N 1
ATOM 756 C CA . ARG A 1 95 ? -12.745 -0.766 5.174 1.00 89.19 95 ARG A CA 1
ATOM 757 C C . ARG A 1 95 ? -12.933 -1.350 6.553 1.00 89.19 95 ARG A C 1
ATOM 759 O O . ARG A 1 95 ? -12.003 -1.372 7.345 1.00 89.19 95 ARG A O 1
ATOM 766 N N . VAL A 1 96 ? -14.139 -1.846 6.792 1.00 89.06 96 VAL A N 1
ATOM 767 C CA . VAL A 1 96 ? -14.525 -2.478 8.049 1.00 89.06 96 VAL A CA 1
ATOM 768 C C . VAL A 1 96 ? -14.781 -3.948 7.792 1.00 89.06 96 VAL A C 1
ATOM 770 O O . VAL A 1 96 ? -15.442 -4.288 6.810 1.00 89.06 96 VAL A O 1
ATOM 773 N N . GLY A 1 97 ? -14.265 -4.815 8.651 1.00 86.88 97 GLY A N 1
ATOM 774 C CA . GLY A 1 97 ? -14.579 -6.234 8.603 1.00 86.88 97 GLY A CA 1
ATOM 775 C C . GLY A 1 97 ? -13.855 -7.039 9.664 1.00 86.88 97 GLY A C 1
ATOM 776 O O . GLY A 1 97 ? -12.972 -6.535 10.354 1.00 86.88 97 GLY A O 1
ATOM 777 N N . ALA A 1 98 ? -14.233 -8.309 9.763 1.00 86.38 98 ALA A N 1
ATOM 778 C CA . ALA A 1 98 ? -13.543 -9.257 10.619 1.00 86.38 98 ALA A CA 1
ATOM 779 C C . ALA A 1 98 ? -12.167 -9.613 10.037 1.00 86.38 98 ALA A C 1
ATOM 781 O O . ALA A 1 98 ? -12.013 -9.787 8.821 1.00 86.38 98 ALA A O 1
ATOM 782 N N . VAL A 1 99 ? -11.177 -9.733 10.915 1.00 86.06 99 VAL A N 1
ATOM 783 C CA . VAL A 1 99 ? -9.848 -10.258 10.607 1.00 86.06 99 VAL A CA 1
ATOM 784 C C . VAL A 1 99 ? -9.975 -11.753 10.342 1.00 86.06 99 VAL A C 1
ATOM 786 O O . VAL A 1 99 ? -10.365 -12.511 11.223 1.00 86.06 99 VAL A O 1
ATOM 789 N N . GLY A 1 100 ? -9.658 -12.194 9.127 1.00 81.94 100 GLY A N 1
ATOM 790 C CA . GLY A 1 100 ? -9.541 -13.620 8.829 1.00 81.94 100 GLY A CA 1
ATOM 791 C C . GLY A 1 100 ? -8.221 -14.221 9.333 1.00 81.94 100 GLY A C 1
ATOM 792 O O . GLY A 1 100 ? -7.446 -13.548 10.016 1.00 81.94 100 GLY A O 1
ATOM 793 N N . PRO A 1 101 ? -7.906 -15.469 8.956 1.00 77.69 101 PRO A N 1
ATOM 794 C CA . PRO A 1 101 ? -6.805 -16.212 9.556 1.00 77.69 101 PRO A CA 1
ATOM 795 C C . PRO A 1 101 ? -5.456 -15.528 9.334 1.00 77.69 101 PRO A C 1
ATOM 797 O O . PRO A 1 101 ? -5.012 -15.323 8.196 1.00 77.69 101 PRO A O 1
ATOM 800 N N . ILE A 1 102 ? -4.774 -15.225 10.439 1.00 74.81 102 ILE A N 1
ATOM 801 C CA . ILE A 1 102 ? -3.394 -14.741 10.441 1.00 74.81 102 ILE A CA 1
ATOM 802 C C . ILE A 1 102 ? -2.512 -15.971 10.250 1.00 74.81 102 ILE A C 1
ATOM 804 O O . ILE A 1 102 ? -2.308 -16.750 11.173 1.00 74.81 102 ILE A O 1
ATOM 808 N N . ARG A 1 103 ? -2.013 -16.188 9.031 1.00 66.69 103 ARG A N 1
ATOM 809 C CA . ARG A 1 103 ? -1.143 -17.334 8.734 1.00 66.69 103 ARG A CA 1
ATOM 810 C C . ARG A 1 103 ? 0.325 -16.965 8.971 1.00 66.69 103 ARG A C 1
ATOM 812 O O . ARG A 1 103 ? 0.909 -16.342 8.078 1.00 66.69 103 ARG A O 1
ATOM 819 N N . PRO A 1 104 ? 0.950 -17.354 10.103 1.00 58.69 104 PRO A N 1
ATOM 820 C CA . PRO A 1 104 ? 2.399 -17.301 10.226 1.00 58.69 104 PRO A CA 1
ATOM 821 C C . PRO A 1 104 ? 2.999 -18.252 9.192 1.00 58.69 104 PRO A C 1
ATOM 823 O O . PRO A 1 104 ? 2.631 -19.425 9.116 1.00 58.69 104 PRO A O 1
ATOM 826 N N . ARG A 1 105 ? 3.8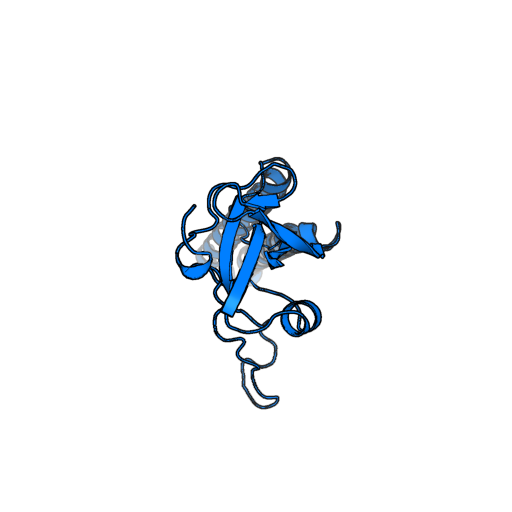98 -17.759 8.341 1.00 59.09 105 ARG A N 1
ATOM 827 C CA . ARG A 1 105 ? 4.653 -18.643 7.450 1.00 59.09 105 ARG A CA 1
ATOM 828 C C . ARG A 1 105 ? 5.904 -19.093 8.188 1.00 59.09 105 ARG A C 1
ATOM 830 O O . ARG A 1 105 ? 6.708 -18.257 8.582 1.00 59.09 105 ARG A O 1
ATOM 837 N N . GLY A 1 106 ? 6.021 -20.403 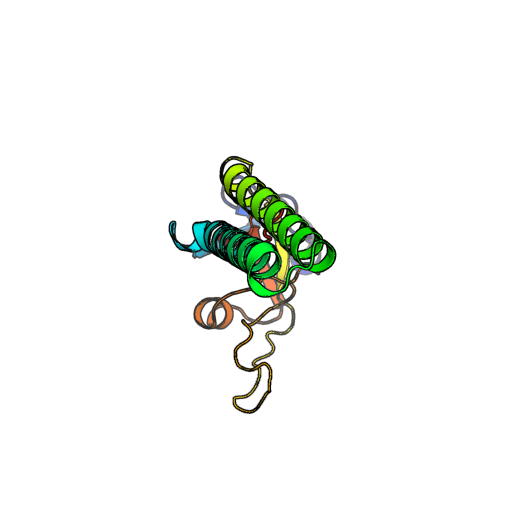8.410 1.00 49.72 106 GLY A N 1
ATOM 838 C CA . GLY A 1 106 ? 7.125 -21.000 9.161 1.00 49.72 106 GLY A CA 1
ATOM 839 C C . GLY A 1 106 ? 8.507 -20.649 8.586 1.00 49.72 106 GLY A C 1
ATOM 840 O O . GLY A 1 106 ? 8.611 -20.320 7.397 1.00 49.72 106 GLY A O 1
ATOM 841 N N . PRO A 1 107 ? 9.568 -20.755 9.407 1.00 54.66 107 PRO A N 1
ATOM 842 C CA . PRO A 1 107 ? 10.917 -20.276 9.084 1.00 54.66 107 PRO A CA 1
ATOM 843 C C . PRO A 1 107 ? 11.528 -20.921 7.829 1.00 54.66 107 PRO A C 1
ATOM 845 O O . PRO A 1 107 ? 12.372 -20.313 7.184 1.00 54.66 107 PRO A O 1
ATOM 848 N N . PHE A 1 108 ? 11.057 -22.110 7.437 1.00 57.88 108 PHE A N 1
ATOM 849 C CA . PHE A 1 108 ? 11.530 -22.847 6.257 1.00 57.88 108 PHE A CA 1
ATOM 850 C C . PHE A 1 108 ? 10.663 -22.668 5.004 1.00 57.88 108 PHE A C 1
ATOM 852 O O . PHE A 1 108 ? 10.882 -23.339 3.997 1.00 57.88 108 PHE A O 1
ATOM 859 N N . SER A 1 109 ? 9.651 -21.796 5.022 1.00 55.22 109 SER A N 1
ATOM 860 C CA . SER A 1 109 ? 8.872 -21.556 3.807 1.00 55.22 109 SER A CA 1
ATOM 861 C C . SER A 1 109 ? 9.665 -20.665 2.843 1.00 55.22 109 SER A C 1
ATOM 863 O O . SER A 1 109 ? 10.150 -19.607 3.236 1.00 55.22 109 SER A O 1
ATOM 865 N N . PHE A 1 110 ? 9.700 -21.005 1.551 1.00 52.69 110 PHE A N 1
ATOM 866 C CA . PHE A 1 110 ? 10.256 -20.143 0.486 1.00 52.69 110 PHE A CA 1
ATOM 867 C C . PHE A 1 110 ? 9.618 -18.739 0.420 1.00 52.69 110 PHE A C 1
ATOM 869 O O . PHE A 1 110 ? 10.082 -17.857 -0.294 1.00 52.69 110 PHE A O 1
ATOM 876 N N . ASN A 1 111 ? 8.530 -18.523 1.163 1.00 47.81 111 ASN A N 1
ATOM 877 C CA . ASN A 1 111 ? 7.824 -17.260 1.287 1.00 47.81 111 ASN A CA 1
ATOM 878 C C . ASN A 1 111 ? 7.911 -16.660 2.708 1.00 47.81 111 ASN A C 1
ATOM 880 O O . ASN A 1 111 ? 7.069 -15.824 3.038 1.00 47.81 111 ASN A O 1
ATOM 884 N N . ALA A 1 112 ? 8.863 -17.087 3.547 1.00 49.31 112 ALA A N 1
ATOM 885 C CA . ALA A 1 112 ? 9.017 -16.637 4.937 1.00 49.31 112 ALA A CA 1
ATOM 886 C C . ALA A 1 112 ? 9.348 -15.138 5.042 1.00 49.31 112 ALA A C 1
ATOM 888 O O . ALA A 1 112 ? 9.030 -14.497 6.035 1.00 49.31 112 ALA A O 1
ATOM 889 N N . THR A 1 113 ? 9.917 -14.563 3.982 1.00 51.75 113 THR A N 1
ATOM 890 C CA . THR A 1 113 ? 10.203 -13.128 3.852 1.00 51.75 113 THR A CA 1
ATOM 891 C C . THR A 1 113 ? 9.010 -12.301 3.367 1.00 51.75 113 THR A C 1
ATOM 893 O O . THR A 1 113 ? 9.096 -11.075 3.331 1.00 51.75 113 THR A O 1
ATOM 896 N N . LYS A 1 114 ? 7.890 -12.927 2.966 1.00 54.19 114 LYS A N 1
ATOM 897 C CA . LYS A 1 114 ? 6.695 -12.179 2.551 1.00 54.19 114 LYS A CA 1
ATOM 898 C C . LYS A 1 114 ? 5.929 -11.700 3.790 1.00 54.19 114 LYS A C 1
ATOM 900 O O . LYS A 1 114 ? 5.723 -12.501 4.701 1.00 54.19 114 LYS A O 1
ATOM 905 N N . PRO A 1 115 ? 5.454 -10.441 3.802 1.00 57.03 115 PRO A N 1
ATOM 906 C CA . PRO A 1 115 ? 4.718 -9.888 4.932 1.00 57.03 115 PRO A CA 1
ATOM 907 C C . PRO A 1 115 ? 3.475 -10.725 5.250 1.00 57.03 115 PRO A C 1
ATOM 909 O O . PRO A 1 115 ? 2.836 -11.302 4.359 1.00 57.03 115 PRO A O 1
ATOM 912 N N . LEU A 1 116 ? 3.138 -10.780 6.538 1.00 68.00 116 LEU A N 1
ATOM 913 C CA . LEU A 1 116 ? 1.887 -11.349 7.027 1.00 68.00 116 LEU A CA 1
ATOM 914 C C . LEU A 1 116 ? 0.713 -10.607 6.359 1.00 68.00 116 LEU A C 1
ATOM 916 O O . LEU A 1 116 ? 0.798 -9.414 6.070 1.00 68.00 116 LEU A O 1
ATOM 920 N N . THR A 1 117 ? -0.357 -11.331 6.027 1.00 65.69 117 THR A N 1
ATOM 921 C CA . THR A 1 117 ? -1.511 -10.759 5.310 1.00 65.69 117 THR A CA 1
ATOM 922 C C . THR A 1 117 ? -2.817 -11.393 5.791 1.00 65.69 117 THR A C 1
ATOM 924 O O . THR A 1 117 ? -3.204 -12.448 5.282 1.00 65.69 117 THR A O 1
ATOM 927 N N . PRO A 1 118 ? -3.530 -10.792 6.755 1.00 71.19 118 PRO A N 1
ATOM 928 C CA . PRO A 1 118 ? -4.896 -11.177 7.036 1.00 71.19 118 PRO A CA 1
ATOM 929 C C . PRO A 1 118 ? -5.827 -10.574 5.975 1.00 71.19 118 PRO A C 1
ATOM 931 O O . PRO A 1 118 ? -5.640 -9.429 5.538 1.00 71.19 118 PRO A O 1
ATOM 934 N N . PRO A 1 119 ? -6.845 -11.326 5.537 1.00 76.19 119 PRO A N 1
ATOM 935 C CA . PRO A 1 119 ? -7.960 -10.740 4.825 1.00 76.19 119 PRO A CA 1
ATOM 936 C C . PRO A 1 119 ? -8.849 -9.981 5.821 1.00 76.19 119 PRO A C 1
ATOM 938 O O . PRO A 1 119 ? -9.276 -10.544 6.822 1.00 76.19 119 PRO A O 1
ATOM 941 N N . VAL A 1 120 ? -9.149 -8.720 5.530 1.00 80.62 120 VAL A N 1
ATOM 942 C CA . VAL A 1 120 ? -10.154 -7.904 6.222 1.00 80.62 120 VAL A CA 1
ATOM 943 C C . VAL A 1 120 ? -11.217 -7.540 5.199 1.00 80.62 120 VAL A C 1
ATOM 945 O O . VAL A 1 120 ? -10.904 -6.930 4.175 1.00 80.62 120 VAL A O 1
ATOM 948 N N . ALA A 1 121 ? -12.466 -7.946 5.436 1.00 77.75 121 ALA A N 1
ATOM 949 C CA . ALA A 1 121 ? -13.575 -7.724 4.498 1.00 77.75 121 ALA A CA 1
ATOM 950 C C . ALA A 1 121 ? -13.263 -8.184 3.053 1.00 77.75 121 ALA A C 1
ATOM 952 O O . ALA A 1 121 ? -13.573 -7.498 2.079 1.00 77.75 121 ALA A O 1
ATOM 953 N N . GLY A 1 122 ? -12.565 -9.316 2.906 1.00 76.62 122 GLY A N 1
ATOM 954 C CA . GLY A 1 122 ? -12.153 -9.852 1.602 1.00 76.62 122 GLY A CA 1
ATOM 955 C C . GLY A 1 122 ? -10.951 -9.152 0.949 1.00 76.62 122 GLY A C 1
ATOM 956 O O . GLY A 1 122 ? -10.488 -9.595 -0.103 1.00 76.62 122 GLY A O 1
ATOM 957 N N . LEU A 1 123 ? -10.389 -8.106 1.562 1.00 80.19 123 LEU A N 1
ATOM 958 C CA . LEU A 1 123 ? -9.177 -7.428 1.099 1.00 80.19 123 LEU A CA 1
ATOM 959 C C . LEU A 1 123 ? -7.961 -7.873 1.907 1.00 80.19 123 LEU A C 1
ATOM 961 O O . LEU A 1 123 ? -7.992 -7.904 3.130 1.00 80.19 123 LEU A O 1
ATOM 965 N N . ARG A 1 124 ? -6.864 -8.198 1.220 1.00 82.25 124 ARG A N 1
ATOM 966 C CA . ARG A 1 124 ? -5.591 -8.517 1.876 1.00 82.25 124 ARG A CA 1
ATOM 967 C C . ARG A 1 124 ? -4.784 -7.245 2.066 1.00 82.25 124 ARG A C 1
ATOM 969 O O . ARG A 1 124 ? -4.466 -6.576 1.083 1.00 82.25 124 ARG A O 1
ATOM 976 N N . PHE A 1 125 ? -4.410 -6.979 3.305 1.00 80.88 125 PHE A N 1
ATOM 977 C CA . PHE A 1 125 ? -3.511 -5.891 3.661 1.00 80.88 125 PHE A CA 1
ATOM 978 C C . PHE A 1 125 ? -2.174 -6.472 4.091 1.00 80.88 125 PHE A C 1
ATOM 980 O O . PHE A 1 125 ? -2.148 -7.511 4.743 1.00 80.88 125 PHE A O 1
ATOM 987 N N . GLN A 1 126 ? -1.083 -5.832 3.682 1.00 74.50 126 GLN A N 1
ATOM 988 C CA . GLN A 1 126 ? 0.254 -6.161 4.172 1.00 74.50 126 GLN A CA 1
ATOM 989 C C . GLN A 1 126 ? 0.508 -5.410 5.469 1.00 74.50 126 GLN A C 1
ATOM 991 O O . GLN A 1 126 ? 0.041 -4.286 5.626 1.00 74.50 126 GLN A O 1
ATOM 996 N N . GLY A 1 127 ? 1.263 -6.014 6.373 1.00 70.19 127 GLY A N 1
ATOM 997 C CA . GLY A 1 127 ? 1.582 -5.401 7.648 1.00 70.19 127 GLY A CA 1
ATOM 998 C C . GLY A 1 127 ? 2.682 -6.156 8.368 1.00 70.19 127 GLY A C 1
ATOM 999 O O . GLY A 1 127 ? 3.090 -7.254 7.970 1.00 70.19 127 GLY A O 1
ATOM 1000 N N . ASP A 1 128 ? 3.155 -5.549 9.443 1.00 70.69 128 ASP A N 1
ATOM 1001 C CA . ASP A 1 128 ? 4.263 -6.091 10.210 1.00 70.69 128 ASP A CA 1
ATOM 1002 C C . ASP A 1 128 ? 3.787 -7.082 11.272 1.00 70.69 128 ASP A C 1
ATOM 1004 O O . ASP A 1 128 ? 2.662 -7.015 11.774 1.00 70.69 128 ASP A O 1
ATOM 1008 N N . GLY A 1 129 ? 4.684 -7.977 11.695 1.00 69.88 129 GLY A N 1
ATOM 1009 C CA . GLY A 1 129 ? 4.398 -8.941 12.764 1.00 69.88 129 GLY A CA 1
ATOM 1010 C C . GLY A 1 129 ? 3.941 -8.292 14.073 1.00 69.88 129 GLY A C 1
ATOM 1011 O O . GLY A 1 129 ? 3.128 -8.872 14.785 1.00 69.88 129 GLY A O 1
ATOM 1012 N N . LYS A 1 130 ? 4.375 -7.056 14.356 1.00 75.06 130 LYS A N 1
ATOM 1013 C CA . LYS A 1 130 ? 3.912 -6.286 15.521 1.00 75.06 130 LYS A CA 1
ATOM 1014 C C . LYS A 1 130 ? 2.446 -5.858 15.414 1.00 75.06 130 LYS A C 1
ATOM 1016 O O . LYS A 1 130 ? 1.750 -5.884 16.424 1.00 75.06 130 LYS A O 1
ATOM 1021 N N . LEU A 1 131 ? 1.983 -5.466 14.223 1.00 79.50 131 LEU A N 1
ATOM 1022 C CA . LEU A 1 131 ? 0.578 -5.123 13.982 1.00 79.50 131 LEU A CA 1
ATOM 1023 C C . LEU A 1 131 ? -0.290 -6.370 14.152 1.00 79.50 131 LEU A C 1
ATOM 1025 O O . LEU A 1 131 ? -1.258 -6.352 14.907 1.00 79.50 131 LEU A O 1
ATOM 1029 N N . TYR A 1 132 ? 0.086 -7.474 13.506 1.00 77.06 132 TYR A N 1
ATOM 1030 C CA . TYR A 1 132 ? -0.718 -8.693 13.567 1.00 77.06 132 TYR A CA 1
ATOM 1031 C C . TYR A 1 132 ? -0.655 -9.409 14.906 1.00 77.06 132 TYR A C 1
ATOM 1033 O O . TYR A 1 132 ? -1.635 -10.033 15.281 1.00 77.06 132 TYR A O 1
ATOM 1041 N N . GLY A 1 133 ? 0.417 -9.246 15.682 1.00 75.06 133 GLY A N 1
ATOM 1042 C CA . GLY A 1 133 ? 0.453 -9.719 17.067 1.00 75.06 133 GLY A CA 1
ATOM 1043 C C . GLY A 1 133 ? -0.582 -9.047 17.983 1.00 75.06 133 GLY A C 1
ATOM 1044 O O . GLY A 1 133 ? -0.863 -9.565 19.057 1.00 75.06 133 GLY A O 1
ATOM 1045 N N . ARG A 1 134 ? -1.166 -7.906 17.580 1.00 82.12 134 ARG A N 1
ATOM 1046 C CA . ARG A 1 134 ? -2.236 -7.205 18.321 1.00 82.12 134 ARG A CA 1
ATOM 1047 C C . ARG A 1 134 ? -3.647 -7.614 17.885 1.00 82.12 134 ARG A C 1
ATOM 1049 O O . ARG A 1 134 ? -4.622 -7.165 18.497 1.00 82.12 134 ARG A O 1
ATOM 1056 N N . LEU A 1 135 ? -3.748 -8.414 16.826 1.00 84.50 135 LEU A N 1
ATOM 1057 C CA . LEU A 1 135 ? -4.992 -8.831 16.196 1.00 84.50 135 LEU A CA 1
ATOM 1058 C C . LEU A 1 135 ? -5.244 -10.312 16.455 1.00 84.50 135 LEU A C 1
ATOM 1060 O O . LEU A 1 135 ? -4.327 -11.129 16.419 1.00 84.50 135 LEU A O 1
ATOM 1064 N N . ILE A 1 136 ? -6.503 -10.646 16.694 1.00 84.12 136 ILE A N 1
ATOM 1065 C CA . ILE A 1 136 ? -6.990 -12.014 16.828 1.00 84.12 136 ILE A CA 1
ATOM 1066 C C . ILE A 1 136 ? -7.946 -12.278 15.662 1.00 84.12 136 ILE A C 1
ATOM 1068 O O . ILE A 1 136 ? -8.659 -11.383 15.207 1.00 84.12 136 ILE A O 1
ATOM 1072 N N . GLU A 1 137 ? -7.937 -13.502 15.139 1.00 84.62 137 GLU A N 1
ATOM 1073 C CA . GLU A 1 137 ? -8.906 -13.913 14.124 1.00 84.62 137 GLU A CA 1
ATOM 1074 C C . GLU A 1 137 ? -10.339 -13.721 14.649 1.00 84.62 137 GLU A C 1
ATOM 1076 O O . GLU A 1 137 ? -10.652 -14.073 15.784 1.00 84.62 137 GLU A O 1
ATOM 1081 N N . GLY A 1 138 ? -11.198 -13.115 13.832 1.00 83.56 138 GLY A N 1
ATOM 1082 C CA . GLY A 1 138 ? -12.552 -12.712 14.207 1.00 83.56 138 GLY A CA 1
ATOM 1083 C C . GLY A 1 138 ? -12.669 -11.295 14.775 1.00 83.56 138 GLY A C 1
ATOM 1084 O O . GLY A 1 138 ? -13.786 -10.782 14.830 1.00 83.56 138 GLY A O 1
ATOM 1085 N N . ASP A 1 139 ? -11.566 -10.620 15.128 1.00 88.12 139 ASP A N 1
ATOM 1086 C CA . ASP A 1 139 ? -11.621 -9.219 15.565 1.00 88.12 139 ASP A CA 1
ATOM 1087 C C . ASP A 1 139 ? -12.242 -8.342 14.475 1.00 88.12 139 ASP A C 1
ATOM 1089 O O . ASP A 1 139 ? -11.825 -8.381 13.315 1.00 88.12 139 ASP A O 1
ATOM 1093 N N . VAL A 1 140 ? -13.199 -7.494 14.851 1.00 89.69 140 VAL A N 1
ATOM 1094 C CA . VAL A 1 140 ? -13.725 -6.467 13.949 1.00 89.69 140 VAL A CA 1
ATOM 1095 C C . VAL A 1 140 ? -12.737 -5.309 13.915 1.00 89.69 140 VAL A C 1
ATOM 1097 O O . VAL A 1 140 ? -12.435 -4.697 14.944 1.00 89.69 140 VAL A O 1
ATOM 1100 N N . VAL A 1 141 ? -12.234 -4.993 12.726 1.00 91.19 141 VAL A N 1
ATOM 1101 C CA . VAL A 1 141 ? -11.270 -3.912 12.523 1.00 91.19 141 VAL A CA 1
ATOM 1102 C C . VAL A 1 141 ? -11.735 -2.943 11.452 1.00 91.19 141 VAL A C 1
ATOM 1104 O O . VAL A 1 141 ? -12.418 -3.318 10.496 1.00 91.19 141 VAL A O 1
ATOM 1107 N N . VAL A 1 142 ? -11.311 -1.694 11.604 1.00 91.69 142 VAL A N 1
ATOM 1108 C CA . VAL A 1 142 ? -11.370 -0.668 10.567 1.00 91.69 142 VAL A CA 1
ATOM 1109 C C . VAL A 1 142 ? -9.952 -0.433 10.076 1.00 91.69 142 VAL A C 1
ATOM 1111 O O . VAL A 1 142 ? -9.042 -0.205 10.869 1.00 91.69 142 VAL A O 1
ATOM 1114 N N . VAL A 1 143 ? -9.761 -0.495 8.766 1.00 91.25 143 VAL A N 1
ATOM 1115 C CA . VAL A 1 143 ? -8.486 -0.227 8.107 1.00 91.25 143 VAL A CA 1
ATOM 1116 C C . VAL A 1 143 ? -8.651 1.008 7.242 1.00 91.25 143 VAL A C 1
ATOM 1118 O O . VAL A 1 143 ? -9.479 1.027 6.326 1.00 91.25 143 VAL A O 1
ATOM 1121 N N . GLU A 1 144 ? -7.843 2.021 7.522 1.00 91.31 144 GLU A N 1
ATOM 1122 C CA . GLU A 1 144 ? -7.587 3.111 6.593 1.00 91.31 144 GLU A CA 1
ATOM 1123 C C . GLU A 1 144 ? -6.476 2.705 5.641 1.00 91.31 144 GLU A C 1
ATOM 1125 O O . GLU A 1 144 ? -5.451 2.164 6.060 1.00 91.31 144 GLU A O 1
ATOM 1130 N N . PHE A 1 145 ? -6.658 2.971 4.354 1.00 90.56 145 PHE A N 1
ATOM 1131 C CA . PHE A 1 145 ? -5.650 2.652 3.359 1.00 90.56 145 PHE A CA 1
ATOM 1132 C C . PHE A 1 145 ? -5.678 3.605 2.172 1.00 90.56 145 PHE A C 1
ATOM 1134 O O . PHE A 1 145 ? -6.681 4.244 1.835 1.00 90.56 145 PHE A O 1
ATOM 1141 N N . LEU A 1 146 ? -4.534 3.649 1.502 1.00 87.75 146 LEU A N 1
ATOM 1142 C CA . LEU A 1 146 ? -4.344 4.340 0.241 1.00 87.75 146 LEU A CA 1
ATOM 1143 C C . LEU A 1 146 ? -5.084 3.583 -0.890 1.00 87.75 146 LEU A C 1
ATOM 1145 O O . LEU A 1 146 ? -4.920 2.376 -1.068 1.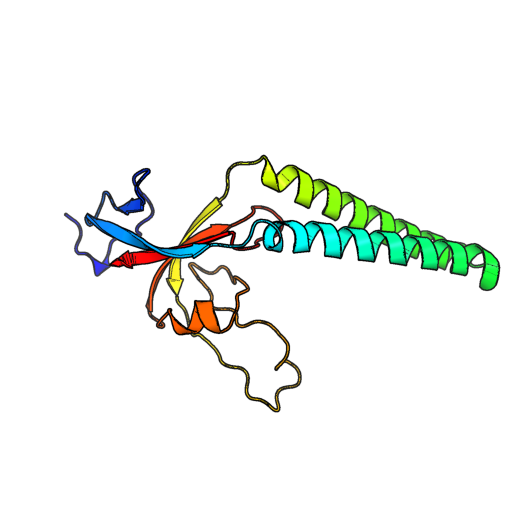00 87.75 146 LEU A O 1
ATOM 1149 N N . ARG A 1 147 ? -5.918 4.289 -1.663 1.00 85.69 147 ARG A N 1
ATOM 1150 C CA . ARG A 1 147 ? -6.803 3.769 -2.730 1.00 85.69 147 ARG A CA 1
ATOM 1151 C C . ARG A 1 147 ? -6.181 2.802 -3.764 1.00 85.69 147 ARG A C 1
ATOM 1153 O O . ARG A 1 147 ? -6.721 1.723 -4.007 1.00 85.69 147 ARG A O 1
ATOM 1160 N N . TRP A 1 148 ? -5.129 3.214 -4.453 1.00 82.06 148 TRP A N 1
ATOM 1161 C CA . TRP A 1 148 ? -4.381 2.506 -5.490 1.00 82.06 148 TRP A CA 1
ATOM 1162 C C . TRP A 1 148 ? -3.254 1.632 -4.944 1.00 82.06 148 TRP A C 1
ATOM 1164 O O . TRP A 1 148 ? -3.115 0.490 -5.385 1.00 82.06 148 TRP A O 1
ATOM 1174 N N . SER A 1 149 ? -2.436 2.141 -4.021 1.00 80.31 149 SER A N 1
ATOM 1175 C CA . SER A 1 149 ? -1.314 1.370 -3.468 1.00 80.31 149 SER A CA 1
ATOM 1176 C C . SER A 1 149 ? -1.775 0.305 -2.475 1.00 80.31 149 SER A C 1
ATOM 1178 O O . SER A 1 149 ? -1.048 -0.664 -2.257 1.00 80.31 149 SER A O 1
ATOM 1180 N N . ARG A 1 150 ? -2.994 0.441 -1.931 1.00 82.44 150 ARG A N 1
ATOM 1181 C CA . ARG A 1 150 ? -3.576 -0.429 -0.896 1.00 82.44 150 ARG A CA 1
ATOM 1182 C C . ARG A 1 150 ? -2.695 -0.557 0.344 1.00 82.44 150 ARG A C 1
ATOM 1184 O O . ARG A 1 150 ? -2.803 -1.536 1.080 1.00 82.44 150 ARG A O 1
ATOM 1191 N N . LEU A 1 151 ? -1.824 0.426 0.561 1.00 85.31 151 LEU A N 1
ATOM 1192 C CA . LEU A 1 151 ? -0.998 0.506 1.750 1.00 85.31 151 LEU A CA 1
ATOM 1193 C C . LEU A 1 151 ? -1.902 0.892 2.927 1.00 85.31 151 LEU A C 1
ATOM 1195 O O . LEU A 1 151 ? -2.568 1.929 2.833 1.00 85.31 151 LEU A O 1
ATOM 1199 N N . PRO A 1 152 ? -1.963 0.089 4.000 1.00 87.44 152 PRO A N 1
ATOM 1200 C CA . PRO A 1 152 ? -2.685 0.496 5.189 1.00 87.44 152 PRO A CA 1
ATOM 1201 C C . PRO A 1 152 ? -1.972 1.666 5.864 1.00 87.44 152 PRO A C 1
ATOM 1203 O O . PRO A 1 152 ? -0.768 1.621 6.086 1.00 87.44 152 PRO A O 1
ATOM 1206 N N . THR A 1 153 ? -2.724 2.706 6.198 1.00 88.25 153 THR A N 1
ATOM 1207 C CA . THR A 1 153 ? -2.216 3.901 6.878 1.00 88.25 153 THR A CA 1
ATOM 1208 C C . THR A 1 153 ? -2.539 3.890 8.359 1.00 88.25 153 THR A C 1
ATOM 1210 O O . THR A 1 153 ? -1.760 4.400 9.150 1.00 88.25 153 THR A O 1
ATOM 1213 N N . ALA A 1 154 ? -3.673 3.314 8.744 1.00 90.19 154 ALA A N 1
ATOM 1214 C CA . ALA A 1 154 ? -4.048 3.155 10.137 1.00 90.19 154 ALA A CA 1
ATOM 1215 C C . ALA A 1 154 ? -4.951 1.934 10.300 1.00 90.19 154 ALA A C 1
ATOM 1217 O O . ALA A 1 154 ? -5.697 1.564 9.390 1.00 90.19 154 ALA A O 1
ATOM 1218 N N . TRP A 1 155 ? -4.861 1.295 11.459 1.00 91.31 155 TRP A N 1
ATOM 1219 C CA . TRP A 1 155 ? -5.751 0.212 11.851 1.00 91.31 155 TRP A CA 1
ATOM 1220 C C . TRP A 1 155 ? -6.380 0.537 13.188 1.00 91.31 155 TRP A C 1
ATOM 1222 O O . TRP A 1 155 ? -5.701 0.970 14.123 1.00 91.31 155 TRP A O 1
ATOM 1232 N N . TYR A 1 156 ? -7.660 0.220 13.291 1.00 91.88 156 TYR A N 1
ATOM 1233 C CA . TYR A 1 156 ? -8.450 0.397 14.490 1.00 91.88 156 TYR A CA 1
ATOM 1234 C C . TYR A 1 156 ? -9.156 -0.908 14.828 1.00 91.88 156 TYR A C 1
ATOM 1236 O O . TYR A 1 156 ? -9.681 -1.582 13.945 1.00 91.88 156 TYR A O 1
ATOM 1244 N N . ARG A 1 157 ? -9.183 -1.267 16.108 1.00 91.56 157 ARG A N 1
ATOM 1245 C CA . ARG A 1 157 ? -9.839 -2.477 16.610 1.00 91.56 157 ARG A CA 1
ATOM 1246 C C . ARG A 1 157 ? -11.101 -2.104 17.373 1.00 91.56 157 ARG A C 1
ATOM 1248 O O . ARG A 1 157 ? -11.055 -1.210 18.218 1.00 91.56 157 ARG A O 1
ATOM 1255 N N . GLY A 1 158 ? -12.200 -2.789 17.077 1.00 89.19 158 GLY A N 1
ATOM 1256 C CA . GLY A 1 158 ? -13.465 -2.625 17.782 1.00 89.19 158 GLY A CA 1
ATOM 1257 C C . GLY A 1 158 ? -13.361 -3.125 19.221 1.00 89.19 158 GLY A C 1
ATOM 1258 O O . GLY A 1 158 ? -12.814 -4.203 19.464 1.00 89.19 158 GLY A O 1
ATOM 1259 N N . ARG A 1 159 ? -13.861 -2.330 20.167 1.00 82.12 159 ARG A N 1
ATOM 1260 C CA . ARG A 1 159 ? -14.079 -2.705 21.568 1.00 82.12 159 ARG A CA 1
ATOM 1261 C C . ARG A 1 159 ? -15.500 -2.368 22.003 1.00 82.12 159 ARG A C 1
ATOM 1263 O O . ARG A 1 159 ? -16.076 -1.394 21.458 1.00 82.12 159 ARG A O 1
#

Foldseek 3Di:
DDDPVPDPQPDADPQRARPPHRWGWAWPDFDDPVNLCVQLVVLQVQLVVLCVQLVCCVPPVVDPPSNVVSNVSSVVSNVSNVLSVVLVVDDWDKAKAFWADFDQDDPPDPCNVPFTWTDGPNDTEGDHPSSCVVHDGRWIKMFTARDVVRHTRTMITID

pLDDT: mean 83.48, std 12.19, range [47.81, 97.06]

Secondary structure (DSSP, 8-state):
---GGG-----B-TTSBBTTT--BEEEEEE--TTGGGHHHHHHHHHHHHHHHHHHHHHHTS--HHHHHHHHHHHHHHHHHHHHHHHGGGSPPEEEEEEB----PPPTTSTTTTSPB--EETTEE--B-HHHHTT--TT-EEEEEE-TTT--EEEEEEE-